Protein AF-A0A1G7TKU7-F1 (afdb_monomer_lite)

pLDDT: mean 73.05, std 19.49, range [23.61, 94.19]

Structure (mmCIF, N/CA/C/O backbone):
data_AF-A0A1G7TKU7-F1
#
_entry.id   AF-A0A1G7TKU7-F1
#
loop_
_atom_site.group_PDB
_atom_site.id
_atom_site.type_symbol
_atom_site.label_atom_id
_atom_site.label_alt_id
_atom_site.label_comp_id
_atom_site.label_asym_id
_atom_site.label_entity_id
_atom_site.label_seq_id
_atom_site.pdbx_PDB_ins_code
_atom_site.Cartn_x
_atom_site.Cartn_y
_atom_site.Cartn_z
_atom_site.occupancy
_atom_site.B_iso_or_equiv
_atom_site.auth_seq_id
_atom_site.auth_comp_id
_atom_site.auth_asym_id
_atom_site.auth_atom_id
_atom_site.pdbx_PDB_model_num
ATOM 1 N N . MET A 1 1 ? 0.091 -20.486 -6.977 1.00 30.05 1 MET A N 1
ATOM 2 C CA . MET A 1 1 ? 0.474 -21.046 -8.292 1.00 30.05 1 MET A CA 1
ATOM 3 C C . MET A 1 1 ? 1.617 -20.213 -8.847 1.00 30.05 1 MET A C 1
ATOM 5 O O . MET A 1 1 ? 1.395 -19.071 -9.221 1.00 30.05 1 MET A O 1
ATOM 9 N N . GLN A 1 2 ? 2.839 -20.745 -8.801 1.00 33.38 2 GLN A N 1
ATOM 10 C CA . GLN A 1 2 ? 4.020 -20.124 -9.401 1.00 33.38 2 GLN A CA 1
ATOM 11 C C . GLN A 1 2 ? 4.100 -20.579 -10.861 1.00 33.38 2 GLN A C 1
ATOM 13 O O . GLN A 1 2 ? 4.175 -21.776 -11.129 1.00 33.38 2 GLN A O 1
ATOM 18 N N . HIS A 1 3 ? 4.051 -19.643 -11.808 1.00 32.88 3 HIS A N 1
ATOM 19 C CA . HIS A 1 3 ? 4.377 -19.952 -13.197 1.00 32.88 3 HIS A CA 1
ATOM 20 C C . HIS A 1 3 ? 5.907 -20.057 -13.292 1.00 32.88 3 HIS A C 1
ATOM 22 O O . HIS A 1 3 ? 6.616 -19.073 -13.085 1.00 32.88 3 HIS A O 1
ATOM 28 N N . HIS A 1 4 ? 6.409 -21.268 -13.537 1.00 33.34 4 HIS A N 1
ATOM 29 C CA . HIS A 1 4 ? 7.834 -21.567 -13.691 1.00 33.34 4 HIS A CA 1
ATOM 30 C C . HIS A 1 4 ? 8.499 -20.639 -14.725 1.00 33.34 4 HIS A C 1
ATOM 32 O O . HIS A 1 4 ? 8.026 -20.536 -15.855 1.00 33.34 4 HIS A O 1
ATOM 38 N N . GLY A 1 5 ? 9.614 -20.003 -14.343 1.00 39.94 5 GLY A N 1
ATOM 39 C CA . GLY A 1 5 ? 10.571 -19.390 -15.277 1.00 39.94 5 GLY A CA 1
ATOM 40 C C . GLY A 1 5 ? 10.959 -17.933 -15.008 1.00 39.94 5 GLY A C 1
ATOM 41 O O . GLY A 1 5 ? 11.985 -17.492 -15.513 1.00 39.94 5 GLY A O 1
ATOM 42 N N . VAL A 1 6 ? 10.210 -17.189 -14.189 1.00 45.84 6 VAL A N 1
ATOM 43 C CA . VAL A 1 6 ? 10.534 -15.787 -13.869 1.00 45.84 6 VAL A CA 1
ATOM 44 C C . VAL A 1 6 ? 10.655 -15.645 -12.357 1.00 45.84 6 VAL A C 1
ATOM 46 O O . VAL A 1 6 ? 9.694 -15.930 -11.644 1.00 45.84 6 VAL A O 1
ATOM 49 N N . LYS A 1 7 ? 11.811 -15.189 -11.847 1.00 45.16 7 LYS A N 1
ATOM 50 C CA . LYS A 1 7 ? 11.989 -14.775 -10.439 1.00 45.16 7 LYS A CA 1
ATOM 51 C C . LYS A 1 7 ? 11.125 -13.534 -10.172 1.00 45.16 7 LYS A C 1
ATOM 53 O O . LYS A 1 7 ? 11.630 -12.426 -10.077 1.00 45.16 7 LYS A O 1
ATOM 58 N N . THR A 1 8 ? 9.808 -13.697 -10.131 1.00 55.41 8 THR A N 1
ATOM 59 C CA . THR A 1 8 ? 8.871 -12.587 -9.952 1.00 55.41 8 THR A CA 1
ATOM 60 C C . THR A 1 8 ? 8.573 -12.467 -8.469 1.00 55.41 8 THR A C 1
ATOM 62 O O . THR A 1 8 ? 7.778 -13.219 -7.914 1.00 55.41 8 THR A O 1
ATOM 65 N N . ARG A 1 9 ? 9.261 -11.534 -7.811 1.00 72.00 9 ARG A N 1
ATOM 66 C CA . ARG A 1 9 ? 8.914 -11.087 -6.462 1.00 72.00 9 ARG A CA 1
ATOM 67 C C . ARG A 1 9 ? 7.748 -10.110 -6.597 1.00 72.00 9 ARG A C 1
ATOM 69 O O . ARG A 1 9 ? 7.953 -8.939 -6.909 1.00 72.00 9 ARG A O 1
ATOM 76 N N . LEU A 1 10 ? 6.528 -10.625 -6.491 1.00 76.44 10 LEU A N 1
ATOM 77 C CA . LEU A 1 10 ? 5.314 -9.812 -6.495 1.00 76.44 10 LEU A CA 1
ATOM 78 C C . LEU A 1 10 ? 5.023 -9.343 -5.072 1.00 76.44 10 LEU A C 1
ATOM 80 O O . LEU A 1 10 ? 5.082 -10.142 -4.141 1.00 76.44 10 LEU A O 1
ATOM 84 N N . LEU A 1 11 ? 4.713 -8.060 -4.928 1.00 82.25 11 LEU A N 1
ATOM 85 C CA . LEU A 1 11 ? 4.178 -7.486 -3.700 1.00 82.25 11 LEU A CA 1
ATOM 86 C C . LEU A 1 11 ? 2.731 -7.060 -3.960 1.00 82.25 11 LEU A C 1
ATOM 88 O O . LEU A 1 11 ? 2.456 -6.375 -4.952 1.00 82.25 11 LEU A O 1
ATOM 92 N N . ASP A 1 12 ? 1.832 -7.507 -3.088 1.00 83.69 12 ASP A N 1
ATOM 93 C CA . ASP A 1 12 ? 0.390 -7.307 -3.197 1.00 83.69 12 ASP A CA 1
ATOM 94 C C . ASP A 1 12 ? -0.029 -5.952 -2.611 1.00 83.69 12 ASP A C 1
ATOM 96 O O . ASP A 1 12 ? 0.374 -5.577 -1.511 1.00 83.69 12 ASP A O 1
ATOM 100 N N . TRP A 1 13 ? -0.874 -5.232 -3.345 1.00 87.25 13 TRP A N 1
ATOM 101 C CA . TRP A 1 13 ? -1.456 -3.946 -2.966 1.00 87.25 13 TRP A CA 1
ATOM 102 C C . TRP A 1 13 ? -2.966 -3.956 -3.241 1.00 87.25 13 TRP A C 1
ATOM 104 O O . TRP A 1 13 ? -3.487 -4.802 -3.968 1.00 87.25 13 TRP A O 1
ATOM 114 N N . THR A 1 14 ? -3.684 -2.978 -2.696 1.00 85.44 14 THR A N 1
ATOM 115 C CA . THR A 1 14 ? -5.124 -2.786 -2.920 1.00 85.44 14 THR A CA 1
ATOM 116 C C . THR A 1 14 ? -5.413 -1.320 -3.212 1.00 85.44 14 THR A C 1
ATOM 118 O O . THR A 1 14 ? -4.846 -0.436 -2.574 1.00 85.44 14 THR A O 1
ATOM 121 N N . GLU A 1 15 ? -6.317 -1.051 -4.155 1.00 86.00 15 GLU A N 1
ATOM 122 C CA . GLU A 1 15 ? -6.842 0.304 -4.389 1.00 86.00 15 GLU A CA 1
ATOM 123 C C . GLU A 1 15 ? -7.920 0.691 -3.365 1.00 86.00 15 GLU A C 1
ATOM 125 O O . GLU A 1 15 ? -8.235 1.869 -3.195 1.00 86.00 15 GLU A O 1
ATOM 130 N N . SER A 1 16 ? -8.472 -0.287 -2.642 1.00 87.56 16 SER A N 1
ATOM 131 C CA . SER A 1 16 ? -9.443 -0.040 -1.585 1.00 87.56 16 SER A CA 1
ATOM 132 C C . SER A 1 16 ? -8.742 0.255 -0.264 1.00 87.56 16 SER A C 1
ATOM 134 O O . SER A 1 16 ? -8.163 -0.645 0.353 1.00 87.56 16 SER A O 1
ATOM 136 N N . PHE A 1 17 ? -8.877 1.496 0.213 1.00 88.69 17 PHE A N 1
ATOM 137 C CA . PHE A 1 17 ? -8.398 1.890 1.540 1.00 88.69 17 PHE A CA 1
ATOM 138 C C . PHE A 1 17 ? -9.034 1.049 2.655 1.00 88.69 17 PHE A C 1
ATOM 140 O O . PHE A 1 17 ? -8.334 0.617 3.561 1.00 88.69 17 PHE A O 1
ATOM 147 N N . ALA A 1 18 ? -10.331 0.734 2.558 1.00 90.06 18 ALA A N 1
ATOM 148 C CA . ALA A 1 18 ? -11.014 -0.122 3.532 1.00 90.06 18 ALA A CA 1
ATOM 149 C C . ALA A 1 18 ? -10.415 -1.535 3.587 1.00 90.06 18 ALA A C 1
ATOM 151 O O . ALA A 1 18 ? -10.220 -2.078 4.669 1.00 90.06 18 ALA A O 1
ATOM 152 N N . THR A 1 19 ? -10.064 -2.118 2.437 1.00 87.31 19 THR A N 1
ATOM 153 C CA . THR A 1 19 ? -9.392 -3.424 2.396 1.00 87.31 19 THR A CA 1
ATOM 154 C C . THR A 1 19 ? -7.986 -3.352 2.998 1.00 87.31 19 THR A C 1
ATOM 156 O O . THR A 1 19 ? -7.633 -4.227 3.783 1.00 87.31 19 THR A O 1
ATOM 159 N N . ALA A 1 20 ? -7.202 -2.308 2.698 1.00 89.19 20 ALA A N 1
ATOM 160 C CA . ALA A 1 20 ? -5.886 -2.106 3.318 1.00 89.19 20 ALA A CA 1
ATOM 161 C C . ALA A 1 20 ? -5.997 -1.956 4.841 1.00 89.19 20 ALA A C 1
ATOM 163 O O . ALA A 1 20 ? -5.273 -2.611 5.588 1.00 89.19 20 ALA A O 1
ATOM 164 N N . LEU A 1 21 ? -6.940 -1.129 5.291 1.00 91.44 21 LEU A N 1
ATOM 165 C CA . LEU A 1 21 ? -7.191 -0.859 6.698 1.00 91.44 21 LEU A CA 1
ATOM 166 C C . LEU A 1 21 ? -7.659 -2.111 7.443 1.00 91.44 21 LEU A C 1
ATOM 168 O O . LEU A 1 21 ? -7.165 -2.373 8.532 1.00 91.44 21 LEU A O 1
ATOM 172 N N . PHE A 1 22 ? -8.537 -2.918 6.843 1.00 90.50 22 PHE A N 1
ATOM 173 C CA . PHE A 1 22 ? -8.978 -4.196 7.404 1.00 90.50 22 PHE A CA 1
ATOM 174 C C . PHE A 1 22 ? -7.790 -5.126 7.693 1.00 90.50 22 PHE A C 1
ATOM 176 O O . PHE A 1 22 ? -7.637 -5.611 8.818 1.00 90.50 22 PHE A O 1
ATOM 183 N N . PHE A 1 23 ? -6.898 -5.316 6.716 1.00 89.12 23 PHE A N 1
ATOM 184 C CA . PHE A 1 23 ? -5.707 -6.148 6.905 1.00 89.12 23 PHE A CA 1
ATOM 185 C C . PHE A 1 23 ? -4.744 -5.552 7.936 1.00 89.12 23 PHE A C 1
ATOM 187 O O . PHE A 1 23 ? -4.282 -6.277 8.812 1.00 89.12 23 PHE A O 1
ATOM 194 N N . ALA A 1 24 ? -4.496 -4.239 7.897 1.00 90.19 24 ALA A N 1
ATOM 195 C CA . ALA A 1 24 ? -3.638 -3.570 8.876 1.00 90.19 24 ALA A CA 1
ATOM 196 C C . ALA A 1 24 ? -4.202 -3.669 10.307 1.00 90.19 24 ALA A C 1
ATOM 198 O O . ALA A 1 24 ? -3.453 -3.881 11.257 1.00 90.19 24 ALA A O 1
ATOM 199 N N . SER A 1 25 ? -5.527 -3.582 10.462 1.00 89.25 25 SER A N 1
ATOM 200 C CA . SER A 1 25 ? -6.210 -3.699 11.756 1.00 89.25 25 SER A CA 1
ATOM 201 C C . SER A 1 25 ? -6.276 -5.126 12.304 1.00 89.25 25 SER A C 1
ATOM 203 O O . SER A 1 25 ? -6.527 -5.308 13.493 1.00 89.25 25 SER A O 1
ATOM 205 N N . SER A 1 26 ? -6.033 -6.146 11.472 1.00 85.44 26 SER A N 1
ATOM 206 C CA . SER A 1 26 ? -6.146 -7.552 11.887 1.00 85.44 26 SER A CA 1
ATOM 207 C C . SER A 1 26 ? -5.124 -7.932 12.967 1.00 85.44 26 SER A C 1
ATOM 209 O O . SER A 1 26 ? -5.360 -8.858 13.737 1.00 85.44 26 SER A O 1
ATOM 211 N N . SER A 1 27 ? -4.006 -7.205 13.052 1.00 77.69 27 SER A N 1
ATOM 212 C CA . SER A 1 27 ? -2.958 -7.379 14.066 1.00 77.69 27 SER A CA 1
ATOM 213 C C . SER A 1 27 ? -2.879 -6.206 15.052 1.00 77.69 27 SER A C 1
ATOM 215 O O . SER A 1 27 ? -1.804 -5.921 15.579 1.00 77.69 27 SER A O 1
ATOM 217 N N . TRP A 1 28 ? -3.980 -5.477 15.266 1.00 85.44 28 TRP A N 1
ATOM 218 C CA . TRP A 1 28 ? -3.976 -4.258 16.077 1.00 85.44 28 TRP A CA 1
ATOM 219 C C . TRP A 1 28 ? -3.964 -4.543 17.588 1.00 85.44 28 TRP A C 1
ATOM 221 O O . TRP A 1 28 ? -4.996 -4.848 18.193 1.00 85.44 28 TRP A O 1
ATOM 231 N N . ASP A 1 29 ? -2.794 -4.368 18.200 1.00 79.25 29 ASP A N 1
ATOM 232 C CA . ASP A 1 29 ? -2.582 -4.374 19.653 1.00 79.25 29 ASP A CA 1
ATOM 233 C C . ASP A 1 29 ? -3.066 -3.063 20.309 1.00 79.25 29 ASP A C 1
ATOM 235 O O . ASP A 1 29 ? -2.897 -1.982 19.759 1.00 79.25 29 ASP A O 1
ATOM 239 N N . ASP A 1 30 ? -3.650 -3.127 21.504 1.00 76.31 30 ASP A N 1
ATOM 240 C CA . ASP A 1 30 ? -4.147 -1.941 22.219 1.00 76.31 30 ASP A CA 1
ATOM 241 C C . ASP A 1 30 ? -3.030 -0.952 22.593 1.00 76.31 30 ASP A C 1
ATOM 243 O O . ASP A 1 30 ? -3.295 0.235 22.784 1.00 76.31 30 ASP A O 1
ATOM 247 N N . ASN A 1 31 ? -1.779 -1.418 22.652 1.00 78.19 31 ASN A N 1
ATOM 248 C CA . ASN A 1 31 ? -0.625 -0.577 22.975 1.00 78.19 31 ASN A CA 1
ATOM 249 C C . ASN A 1 31 ? 0.067 0.029 21.748 1.00 78.19 31 ASN A C 1
ATOM 251 O O . ASN A 1 31 ? 0.846 0.969 21.897 1.00 78.19 31 ASN A O 1
ATOM 255 N N . ASN A 1 32 ? -0.185 -0.498 20.546 1.00 83.31 32 ASN A N 1
ATOM 256 C CA . ASN A 1 32 ? 0.547 -0.127 19.340 1.00 83.31 32 ASN A CA 1
ATOM 257 C C . ASN A 1 32 ? -0.418 0.290 18.227 1.00 83.31 32 ASN A C 1
ATOM 259 O O . ASN A 1 32 ? -1.421 -0.363 17.964 1.00 83.31 32 ASN A O 1
ATOM 263 N N . GLY A 1 33 ? -0.116 1.398 17.555 1.00 88.38 33 GLY A N 1
ATOM 264 C CA . GLY A 1 33 ? -0.846 1.799 16.355 1.00 88.38 33 GLY A CA 1
ATOM 265 C C . GLY A 1 33 ? -0.666 0.814 15.193 1.00 88.38 33 GLY A C 1
ATOM 266 O O . GLY A 1 33 ? 0.120 -0.130 15.264 1.00 88.38 33 GLY A O 1
ATOM 267 N N . ILE A 1 34 ? -1.362 1.073 14.091 1.00 92.19 34 ILE A N 1
ATOM 268 C CA . ILE A 1 34 ? -1.181 0.347 12.828 1.00 92.19 34 ILE A CA 1
ATOM 269 C C . ILE A 1 34 ? -0.533 1.245 11.781 1.00 92.19 34 ILE A C 1
ATOM 271 O O . ILE A 1 34 ? -0.640 2.468 11.832 1.00 92.19 34 ILE A O 1
ATOM 275 N N . THR A 1 35 ? 0.105 0.630 10.793 1.00 91.50 35 THR A N 1
ATOM 276 C CA . THR A 1 35 ? 0.735 1.335 9.677 1.00 91.50 35 THR A CA 1
ATOM 277 C C . THR A 1 35 ? 0.093 0.912 8.365 1.00 91.50 35 THR A C 1
ATOM 279 O O . THR A 1 35 ? -0.073 -0.278 8.102 1.00 91.50 35 THR A O 1
ATOM 282 N N . ILE A 1 36 ? -0.183 1.883 7.499 1.00 91.75 36 ILE A N 1
ATOM 283 C CA . ILE A 1 36 ? -0.588 1.667 6.111 1.00 91.75 36 ILE A CA 1
ATOM 284 C C . ILE A 1 36 ? 0.426 2.335 5.191 1.00 91.75 36 ILE A C 1
ATOM 286 O O . ILE A 1 36 ? 0.855 3.458 5.435 1.00 91.75 36 ILE A O 1
ATOM 290 N N . TRP A 1 37 ? 0.783 1.655 4.107 1.00 92.94 37 TRP A N 1
ATOM 291 C CA . TRP A 1 37 ? 1.584 2.235 3.037 1.00 92.94 37 TRP A CA 1
ATOM 292 C C . TRP A 1 37 ? 0.698 2.595 1.848 1.00 92.94 37 TRP A C 1
ATOM 294 O O . TRP A 1 37 ? -0.155 1.811 1.435 1.00 92.94 37 TRP A O 1
ATOM 304 N N . MET A 1 38 ? 0.928 3.772 1.279 1.00 92.25 38 MET A N 1
ATOM 305 C CA . MET A 1 38 ? 0.268 4.262 0.078 1.00 92.25 38 MET A CA 1
ATOM 306 C C . MET A 1 38 ? 1.280 4.443 -1.042 1.00 92.25 38 MET A C 1
ATOM 308 O O . MET A 1 38 ? 2.324 5.056 -0.851 1.00 92.25 38 MET A O 1
ATOM 312 N N . LEU A 1 39 ? 0.956 3.935 -2.228 1.00 90.94 39 LEU A N 1
ATOM 313 C CA . LEU A 1 39 ? 1.815 4.001 -3.404 1.00 90.94 39 LEU A CA 1
ATOM 314 C C . LEU A 1 39 ? 1.099 4.731 -4.542 1.00 90.94 39 LEU A C 1
ATOM 316 O O . LEU A 1 39 ? -0.048 4.424 -4.856 1.00 90.94 39 LEU A O 1
ATOM 320 N N . ASN A 1 40 ? 1.800 5.643 -5.217 1.00 90.19 40 ASN A N 1
ATOM 321 C CA . ASN A 1 40 ? 1.372 6.219 -6.485 1.00 90.19 40 ASN A CA 1
ATOM 322 C C . ASN A 1 40 ? 1.963 5.408 -7.657 1.00 90.19 40 ASN A C 1
ATOM 324 O O . ASN A 1 40 ? 3.109 5.645 -8.061 1.00 90.19 40 ASN A O 1
ATOM 328 N N . PRO A 1 41 ? 1.197 4.474 -8.250 1.00 87.06 41 PRO A N 1
ATOM 329 C CA . PRO A 1 41 ? 1.719 3.548 -9.254 1.00 87.06 41 PRO A CA 1
ATOM 330 C C . PRO A 1 41 ? 2.149 4.251 -10.548 1.00 87.06 41 PRO A C 1
ATOM 332 O O . PRO A 1 41 ? 3.105 3.830 -11.197 1.00 87.06 41 PRO A O 1
ATOM 335 N N . LEU A 1 42 ? 1.482 5.347 -10.924 1.00 85.38 42 LEU A N 1
ATOM 336 C CA . LEU A 1 42 ? 1.804 6.093 -12.141 1.00 85.38 42 LEU A CA 1
ATOM 337 C C . LEU A 1 42 ? 3.119 6.860 -12.004 1.00 85.38 42 LEU A C 1
ATOM 339 O O . LEU A 1 42 ? 3.921 6.860 -12.940 1.00 85.38 42 LEU A O 1
ATOM 343 N N . LYS A 1 43 ? 3.358 7.490 -10.846 1.00 87.88 43 LYS A N 1
ATOM 344 C CA . LYS A 1 43 ? 4.634 8.160 -10.568 1.00 87.88 43 LYS A CA 1
ATOM 345 C C . LYS A 1 43 ? 5.778 7.151 -10.448 1.00 87.88 43 LYS A C 1
ATOM 347 O O . LYS A 1 43 ? 6.831 7.401 -11.030 1.00 87.88 43 LYS A O 1
ATOM 352 N N . LEU A 1 44 ? 5.559 6.007 -9.784 1.00 87.00 44 LEU A N 1
ATOM 353 C CA . LEU A 1 44 ? 6.544 4.919 -9.723 1.00 87.00 44 LEU A CA 1
ATOM 354 C C . LEU A 1 44 ? 6.935 4.470 -11.137 1.00 87.00 44 LEU A C 1
ATOM 356 O O . LEU A 1 44 ? 8.106 4.506 -11.500 1.00 87.00 44 LEU A O 1
ATOM 360 N N . ASN A 1 45 ? 5.952 4.151 -11.981 1.00 85.75 45 ASN A N 1
ATOM 361 C CA . ASN A 1 45 ? 6.211 3.705 -13.352 1.00 85.75 45 ASN A CA 1
ATOM 362 C C . ASN A 1 45 ? 6.890 4.783 -14.208 1.00 85.75 45 ASN A C 1
ATOM 364 O O . ASN A 1 45 ? 7.777 4.476 -15.010 1.00 85.75 45 ASN A O 1
ATOM 368 N N . LYS A 1 46 ? 6.523 6.057 -14.020 1.00 85.75 46 LYS A N 1
ATOM 369 C CA . LYS A 1 46 ? 7.201 7.180 -14.677 1.00 85.75 46 LYS A CA 1
ATOM 370 C C . LYS A 1 46 ? 8.674 7.253 -14.268 1.00 85.75 46 LYS A C 1
ATOM 372 O O . LYS A 1 46 ? 9.508 7.512 -15.127 1.00 85.75 46 LYS A O 1
ATOM 377 N N . LYS A 1 47 ? 8.997 6.997 -12.999 1.00 85.94 47 LYS A N 1
ATOM 378 C CA . LYS A 1 47 ? 10.373 7.026 -12.489 1.00 85.94 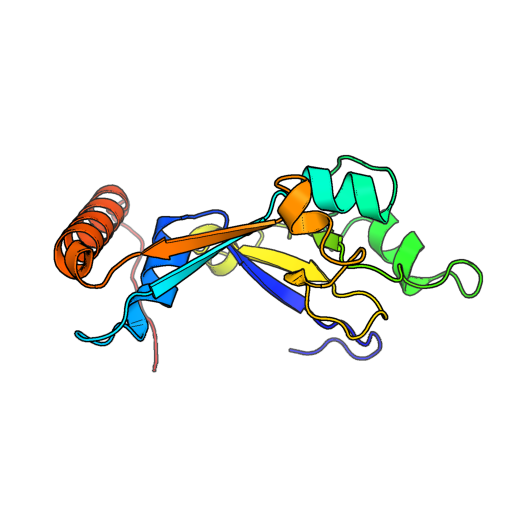47 LYS A CA 1
ATOM 379 C C . LYS A 1 47 ? 11.197 5.824 -12.958 1.00 85.94 47 LYS A C 1
ATOM 381 O O . LYS A 1 47 ? 12.331 6.007 -13.380 1.00 85.94 47 LYS A O 1
ATOM 386 N N . THR A 1 48 ? 10.621 4.622 -12.946 1.00 83.62 48 THR A N 1
ATOM 387 C CA . THR A 1 48 ? 11.348 3.387 -13.283 1.00 83.62 48 THR A CA 1
ATOM 388 C C . THR A 1 48 ? 11.582 3.216 -14.784 1.00 83.62 48 THR A C 1
ATOM 390 O O . THR A 1 48 ? 12.637 2.749 -15.196 1.00 83.62 48 THR A O 1
ATOM 393 N N . ILE A 1 49 ? 10.604 3.569 -15.625 1.00 79.12 49 ILE A N 1
ATOM 394 C CA . ILE A 1 49 ? 10.640 3.276 -17.073 1.00 79.12 49 ILE A CA 1
ATOM 395 C C . ILE A 1 49 ? 10.193 4.447 -17.954 1.00 79.12 49 ILE A C 1
ATOM 397 O O . ILE A 1 49 ? 9.889 4.249 -19.132 1.00 79.12 49 ILE A O 1
ATOM 401 N N . GLY A 1 50 ? 10.102 5.658 -17.396 1.00 75.56 50 GLY A N 1
ATOM 402 C CA . GLY A 1 50 ? 9.753 6.878 -18.134 1.00 75.56 50 GLY A CA 1
ATOM 403 C C . GLY A 1 50 ? 8.284 6.984 -18.560 1.00 75.56 50 GLY A C 1
ATOM 404 O O . GLY A 1 50 ? 7.897 7.975 -19.173 1.00 75.56 50 GLY A O 1
ATOM 405 N N . GLY A 1 51 ? 7.445 5.986 -18.259 1.00 70.75 51 GLY A N 1
ATOM 406 C CA . GLY A 1 5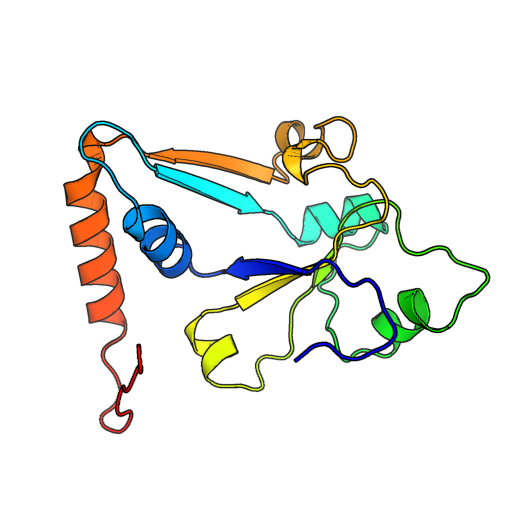1 ? 6.064 5.910 -18.738 1.00 70.75 51 GLY A CA 1
ATOM 407 C C . GLY A 1 51 ? 5.031 6.022 -17.620 1.00 70.75 51 GLY A C 1
ATOM 408 O O . GLY A 1 51 ? 4.994 5.180 -16.731 1.00 70.75 51 GLY A O 1
ATOM 409 N N . SER A 1 52 ? 4.120 6.990 -17.716 1.00 63.66 52 SER A N 1
ATOM 410 C CA . SER A 1 52 ? 2.998 7.187 -16.784 1.00 63.66 52 SER A CA 1
ATOM 411 C C . SER A 1 52 ? 1.760 6.365 -17.169 1.00 63.66 52 SER A C 1
ATOM 413 O O . SER A 1 52 ? 0.671 6.911 -17.330 1.00 63.66 52 SER A O 1
ATOM 415 N N . HIS A 1 53 ? 1.925 5.059 -17.379 1.00 66.38 53 HIS A N 1
ATOM 416 C CA . HIS A 1 53 ? 0.827 4.170 -17.769 1.00 66.38 53 HIS A CA 1
ATOM 417 C C . HIS A 1 53 ? 0.764 2.949 -16.854 1.00 66.38 53 HIS A C 1
ATOM 419 O O . HIS A 1 53 ? 1.786 2.471 -16.353 1.00 66.38 53 HIS A O 1
ATOM 425 N N . PHE A 1 54 ? -0.444 2.419 -16.676 1.00 65.38 54 PHE A N 1
ATOM 426 C CA . PHE A 1 54 ? -0.648 1.113 -16.066 1.00 65.38 54 PHE A CA 1
ATOM 427 C C . PHE A 1 54 ? -0.189 0.015 -17.028 1.00 65.38 54 PHE A C 1
ATOM 429 O O . PHE A 1 54 ? -0.620 -0.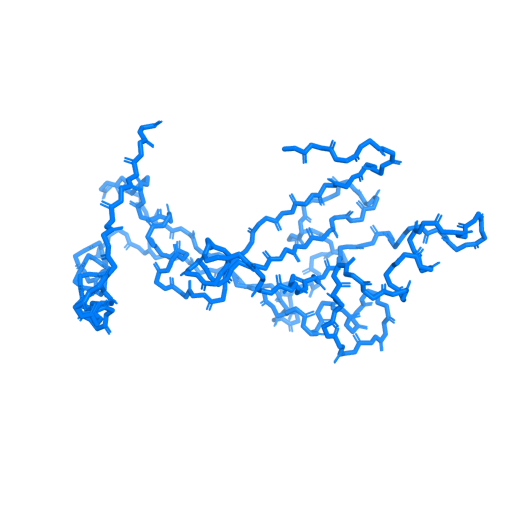045 -18.185 1.00 65.38 54 PHE A O 1
ATOM 436 N N . TYR A 1 55 ? 0.688 -0.862 -16.547 1.00 67.12 55 TYR A N 1
ATOM 437 C CA . TYR A 1 55 ? 1.097 -2.057 -17.276 1.00 67.12 55 TYR A CA 1
ATOM 438 C C . TYR A 1 55 ? 0.198 -3.208 -16.857 1.00 67.12 55 TYR A C 1
ATOM 440 O O . TYR A 1 55 ? 0.060 -3.484 -15.668 1.00 67.12 55 TYR A O 1
ATOM 448 N N . THR A 1 56 ? -0.419 -3.874 -17.828 1.00 62.47 56 THR A N 1
ATOM 449 C CA . THR A 1 56 ? -1.229 -5.060 -17.558 1.00 62.47 56 THR A CA 1
ATOM 450 C C . THR A 1 56 ? -0.401 -6.320 -17.744 1.00 62.47 56 THR A C 1
ATOM 452 O O . THR A 1 56 ? 0.461 -6.385 -18.622 1.00 62.47 56 THR A O 1
ATOM 455 N N . THR A 1 57 ? -0.684 -7.342 -16.939 1.00 59.03 57 THR A N 1
ATOM 456 C CA . THR A 1 57 ? 0.027 -8.634 -16.954 1.00 59.03 57 THR A CA 1
ATOM 457 C C . THR A 1 57 ? -0.074 -9.375 -18.293 1.00 59.03 57 THR A C 1
ATOM 459 O O . THR A 1 57 ? 0.781 -10.198 -18.609 1.00 59.03 57 THR A O 1
ATOM 462 N N . HIS A 1 58 ? -1.098 -9.074 -19.096 1.00 55.69 58 HIS A N 1
ATOM 463 C CA . HIS A 1 58 ? -1.382 -9.746 -20.367 1.00 55.69 58 HIS A CA 1
ATOM 464 C C . HIS A 1 58 ? -0.887 -9.017 -21.618 1.00 55.69 58 HIS A C 1
ATOM 466 O O . HIS A 1 58 ? -0.849 -9.638 -22.677 1.00 55.69 58 HIS A O 1
ATOM 472 N N . LYS A 1 59 ? -0.541 -7.723 -21.553 1.00 53.31 59 LYS A N 1
ATOM 473 C CA . LYS A 1 59 ? -0.100 -7.012 -22.762 1.00 53.31 59 LYS A CA 1
ATOM 474 C C . LYS A 1 59 ? 1.240 -7.575 -23.233 1.00 53.31 59 LYS A C 1
ATOM 476 O O . LYS A 1 59 ? 2.168 -7.672 -22.428 1.00 53.31 59 LYS A O 1
ATOM 481 N N . GLU A 1 60 ? 1.344 -7.847 -24.540 1.00 49.94 60 GLU A N 1
ATOM 482 C CA . GLU A 1 60 ? 2.588 -8.164 -25.266 1.00 49.94 60 GLU A CA 1
ATOM 483 C C . GLU A 1 60 ? 3.751 -7.326 -24.722 1.00 49.94 60 GLU A C 1
ATOM 485 O O . GLU A 1 60 ? 4.775 -7.865 -24.345 1.00 49.94 60 GLU A O 1
ATOM 490 N N . ARG A 1 61 ? 3.518 -6.028 -24.497 1.00 50.75 61 ARG A N 1
ATOM 491 C CA . ARG A 1 61 ? 4.486 -5.048 -23.987 1.00 50.75 61 ARG A CA 1
ATOM 492 C C . ARG A 1 61 ? 5.142 -5.385 -22.635 1.00 50.75 61 ARG A C 1
ATOM 494 O O . ARG A 1 61 ? 6.282 -4.982 -22.422 1.00 50.75 61 ARG A O 1
ATOM 501 N N . TYR A 1 62 ? 4.454 -6.075 -21.713 1.00 57.28 62 TYR A N 1
ATOM 502 C CA . TYR A 1 62 ? 5.065 -6.583 -20.471 1.00 57.28 62 TYR A CA 1
ATOM 503 C C . TYR A 1 62 ? 5.966 -7.778 -20.792 1.00 57.28 62 TYR A C 1
ATOM 505 O O . TYR A 1 62 ? 7.132 -7.780 -20.419 1.00 57.28 62 TYR A O 1
ATOM 513 N N . ARG A 1 63 ? 5.474 -8.749 -21.572 1.00 53.78 63 ARG A N 1
ATOM 514 C CA . ARG A 1 63 ? 6.259 -9.916 -22.012 1.00 53.78 63 ARG A CA 1
ATOM 515 C C . ARG A 1 63 ? 7.440 -9.544 -22.915 1.00 53.78 63 ARG A C 1
ATOM 517 O O . ARG A 1 63 ? 8.488 -10.160 -22.819 1.00 53.78 63 ARG A O 1
ATOM 524 N N . GLU A 1 64 ? 7.314 -8.529 -23.752 1.00 51.78 64 GLU A N 1
ATOM 525 C CA . GLU A 1 64 ? 8.369 -8.047 -24.644 1.00 51.78 64 GLU A CA 1
ATOM 526 C C . GLU A 1 64 ? 9.470 -7.334 -23.860 1.00 51.78 64 GLU A C 1
ATOM 528 O O . GLU A 1 64 ? 10.644 -7.608 -24.086 1.00 51.78 64 GLU A O 1
ATOM 533 N N . LYS A 1 65 ? 9.113 -6.494 -22.876 1.00 52.84 65 LYS A N 1
ATOM 534 C CA . LYS A 1 65 ? 10.098 -5.823 -22.011 1.00 52.84 65 LYS A CA 1
ATOM 535 C C . LYS A 1 65 ? 10.743 -6.744 -20.968 1.00 52.84 65 LYS A C 1
ATOM 537 O O . LYS A 1 65 ? 11.816 -6.413 -20.480 1.00 52.84 65 LYS A O 1
ATOM 542 N N . ILE A 1 66 ? 10.090 -7.849 -20.594 1.00 52.88 66 ILE A N 1
ATOM 543 C CA . ILE A 1 66 ? 10.488 -8.685 -19.444 1.00 52.88 66 ILE A CA 1
ATOM 544 C C . ILE A 1 66 ? 10.936 -10.100 -19.842 1.00 52.88 66 ILE A C 1
ATOM 546 O O . ILE A 1 66 ? 11.812 -10.655 -19.189 1.00 52.88 66 ILE A O 1
ATOM 550 N N . ALA A 1 67 ? 10.342 -10.706 -20.876 1.00 48.44 67 ALA A N 1
ATOM 551 C CA . ALA A 1 67 ? 10.485 -12.135 -21.182 1.00 48.44 67 ALA A CA 1
ATOM 552 C C . ALA A 1 67 ? 11.238 -12.461 -22.486 1.00 48.44 67 ALA A C 1
ATOM 554 O O . ALA A 1 67 ? 11.558 -13.629 -22.689 1.00 48.44 67 ALA A O 1
ATOM 555 N N . LYS A 1 68 ? 11.523 -11.492 -23.373 1.00 43.50 68 LYS A N 1
ATOM 556 C CA . LYS A 1 68 ? 12.184 -11.776 -24.669 1.00 43.50 68 LYS A CA 1
ATOM 557 C C . LYS A 1 68 ? 13.546 -11.133 -24.903 1.00 43.50 68 LYS A C 1
ATOM 559 O O . LYS A 1 68 ? 14.233 -11.562 -25.822 1.00 43.50 68 LYS A O 1
ATOM 564 N N . ASN A 1 69 ? 13.972 -10.174 -24.094 1.00 42.12 69 ASN A N 1
ATOM 565 C CA . ASN A 1 69 ? 15.230 -9.495 -24.358 1.00 42.12 69 ASN A CA 1
ATOM 566 C C . ASN A 1 69 ? 16.350 -10.013 -23.457 1.00 42.12 69 ASN A C 1
ATOM 568 O O . ASN A 1 69 ? 16.474 -9.629 -22.299 1.00 42.12 69 ASN A O 1
ATOM 572 N N . THR A 1 70 ? 17.232 -10.814 -24.047 1.00 46.34 70 THR A N 1
ATOM 573 C CA . THR A 1 70 ? 18.621 -10.970 -23.594 1.00 46.34 70 THR A CA 1
ATOM 574 C C . THR A 1 70 ? 19.405 -9.647 -23.654 1.00 46.34 70 THR A C 1
ATOM 576 O O . THR A 1 70 ? 20.484 -9.562 -23.081 1.00 46.34 70 THR A O 1
ATOM 579 N N . GLU A 1 71 ? 18.858 -8.608 -24.304 1.00 45.56 71 GLU A N 1
ATOM 580 C CA . GLU A 1 71 ? 19.505 -7.304 -24.527 1.00 45.56 71 GLU A CA 1
ATOM 581 C C . GLU A 1 71 ? 18.975 -6.148 -23.655 1.00 45.56 71 GLU A C 1
ATOM 583 O O . GLU A 1 71 ? 19.660 -5.141 -23.501 1.00 45.56 71 GLU A O 1
ATOM 588 N N . THR A 1 72 ? 17.792 -6.265 -23.039 1.00 48.00 72 THR A N 1
ATOM 589 C CA . THR A 1 72 ? 17.260 -5.253 -22.110 1.00 48.00 72 THR A CA 1
ATOM 590 C C . THR A 1 72 ? 17.062 -5.902 -20.748 1.00 48.00 72 THR A C 1
ATOM 592 O O . THR A 1 72 ? 16.117 -6.682 -20.591 1.00 48.00 72 THR A O 1
ATOM 595 N N . PRO A 1 73 ? 17.938 -5.627 -19.769 1.00 56.66 73 PRO A N 1
ATOM 596 C CA . PRO A 1 73 ? 17.830 -6.233 -18.454 1.00 56.66 73 PRO A CA 1
ATOM 597 C C . PRO A 1 73 ? 16.489 -5.876 -17.809 1.00 56.66 73 PRO A C 1
ATOM 599 O O . PRO A 1 73 ? 15.954 -4.782 -18.009 1.00 56.66 73 PRO A O 1
ATOM 602 N N . PHE A 1 74 ? 15.959 -6.818 -17.023 1.00 60.81 74 PHE A N 1
ATOM 603 C CA . PHE A 1 74 ? 14.829 -6.560 -16.137 1.00 60.81 74 PHE A CA 1
ATOM 604 C C . PHE A 1 74 ? 15.101 -5.259 -15.362 1.00 60.81 74 PHE A C 1
ATOM 606 O O . PHE A 1 74 ? 16.229 -5.079 -14.891 1.00 60.81 74 PHE A O 1
ATOM 613 N N . PRO A 1 75 ? 14.120 -4.351 -15.247 1.00 67.00 75 PRO A N 1
ATOM 614 C CA . PRO A 1 75 ? 14.336 -3.065 -14.608 1.00 67.00 75 PRO A CA 1
ATOM 615 C C . PRO A 1 75 ? 14.910 -3.256 -13.206 1.00 67.00 75 PRO A C 1
ATOM 617 O O . PRO A 1 75 ? 14.451 -4.091 -12.427 1.00 67.00 75 PRO A O 1
ATOM 620 N N . THR A 1 76 ? 15.949 -2.482 -12.899 1.00 73.38 76 THR A N 1
ATOM 621 C CA . THR A 1 76 ? 16.647 -2.564 -11.614 1.00 73.38 76 THR A CA 1
ATOM 622 C C . THR A 1 76 ? 15.690 -2.268 -10.458 1.00 73.38 76 THR A C 1
ATOM 624 O O . THR A 1 76 ? 15.757 -2.938 -9.435 1.00 73.38 76 THR A O 1
ATOM 627 N N . ASN A 1 77 ? 14.740 -1.353 -10.668 1.00 83.19 77 ASN A N 1
ATOM 628 C CA . ASN A 1 77 ? 13.746 -0.906 -9.693 1.00 83.19 77 ASN A CA 1
ATOM 629 C C . ASN A 1 77 ? 12.347 -1.501 -9.921 1.00 83.19 77 ASN A C 1
ATOM 631 O O . ASN A 1 77 ? 12.028 -2.011 -10.997 1.00 83.19 77 ASN A O 1
ATOM 635 N N . SER A 1 78 ? 11.500 -1.391 -8.899 1.00 86.44 78 SER A N 1
ATOM 636 C CA . SER A 1 78 ? 10.126 -1.886 -8.894 1.00 86.44 78 SER A CA 1
ATOM 637 C C . SER A 1 78 ? 9.211 -1.180 -9.902 1.00 86.44 78 SER A C 1
ATOM 639 O O . SER A 1 78 ? 9.350 0.011 -10.196 1.00 86.44 78 SER A O 1
ATOM 641 N N . ILE A 1 79 ? 8.216 -1.918 -10.403 1.00 83.94 79 ILE A N 1
ATOM 642 C CA . ILE A 1 79 ? 7.170 -1.423 -11.315 1.00 83.94 79 ILE A CA 1
ATOM 643 C C . ILE A 1 79 ? 5.797 -1.825 -10.792 1.00 83.94 79 ILE A C 1
ATOM 645 O O . ILE A 1 79 ? 5.592 -2.977 -10.415 1.00 83.94 79 ILE A O 1
ATOM 649 N N . ALA A 1 80 ? 4.834 -0.908 -10.852 1.00 85.56 80 ALA A N 1
ATOM 650 C CA . ALA A 1 80 ? 3.432 -1.192 -10.582 1.00 85.56 80 ALA A CA 1
ATOM 651 C C . ALA A 1 80 ? 2.712 -1.784 -11.804 1.00 85.56 80 ALA A C 1
ATOM 653 O O . ALA A 1 80 ? 2.752 -1.246 -12.918 1.00 85.56 80 ALA A O 1
ATOM 654 N N . LEU A 1 81 ? 1.992 -2.873 -11.560 1.00 80.00 81 LEU A N 1
ATOM 655 C CA . LEU A 1 81 ? 1.155 -3.595 -12.501 1.00 80.00 81 LEU A CA 1
ATOM 656 C C . LEU A 1 81 ? -0.314 -3.526 -12.093 1.00 80.00 81 LEU A C 1
ATOM 658 O O . LEU A 1 81 ? -0.677 -3.612 -10.920 1.00 80.00 81 LEU A O 1
ATOM 662 N N . HIS A 1 82 ? -1.168 -3.460 -13.107 1.00 76.69 82 HIS A N 1
ATOM 663 C CA . HIS A 1 82 ? -2.614 -3.506 -12.962 1.00 76.69 82 HIS A CA 1
ATOM 664 C C . HIS A 1 82 ? -3.123 -4.800 -13.602 1.00 76.69 82 HIS A C 1
ATOM 666 O O . HIS A 1 82 ? -3.031 -4.958 -14.825 1.00 76.69 82 HIS A O 1
ATOM 672 N N . PRO A 1 83 ? -3.578 -5.786 -12.815 1.00 71.88 83 PRO A N 1
ATOM 673 C CA . PRO A 1 83 ? -4.054 -7.039 -13.379 1.00 71.88 83 PRO A CA 1
ATOM 674 C C . PRO A 1 83 ? -5.338 -6.813 -14.178 1.00 71.88 83 PRO A C 1
ATOM 676 O O . PRO A 1 83 ? -6.133 -5.919 -13.888 1.00 71.88 83 PRO A O 1
ATOM 679 N N . ILE A 1 84 ? -5.583 -7.676 -15.164 1.00 69.06 84 ILE A N 1
ATOM 680 C CA . ILE A 1 84 ? -6.930 -7.771 -15.726 1.00 69.06 84 ILE A CA 1
ATOM 681 C C . ILE A 1 84 ? -7.839 -8.305 -14.620 1.00 69.06 84 ILE A C 1
ATOM 683 O O . ILE A 1 84 ? -7.583 -9.366 -14.051 1.00 69.06 84 ILE A O 1
ATOM 687 N N . ARG A 1 85 ? -8.910 -7.572 -14.325 1.00 70.44 85 ARG A N 1
ATOM 688 C CA . ARG A 1 85 ? -9.914 -7.949 -13.329 1.00 70.44 85 ARG A CA 1
ATOM 689 C C . ARG A 1 85 ? -10.859 -9.017 -13.900 1.00 70.44 85 ARG A C 1
ATOM 691 O O . ARG A 1 85 ? -12.024 -8.752 -14.159 1.00 70.44 85 ARG A O 1
ATOM 698 N N . ASN A 1 86 ? -10.327 -10.209 -14.159 1.00 69.56 86 ASN A N 1
ATOM 699 C CA . ASN A 1 86 ? -11.049 -11.343 -14.754 1.00 69.56 86 ASN A CA 1
ATOM 700 C C . ASN A 1 86 ? -11.531 -12.376 -13.722 1.00 69.56 86 ASN A C 1
ATOM 702 O O . ASN A 1 86 ? -12.165 -13.361 -14.088 1.00 69.56 86 ASN A O 1
ATOM 706 N N . ASN A 1 87 ? -11.222 -12.165 -12.442 1.00 72.38 87 ASN A N 1
ATOM 707 C CA . ASN A 1 87 ? -11.616 -13.035 -11.346 1.00 72.38 87 ASN A CA 1
ATOM 708 C C . ASN A 1 87 ? -12.382 -12.213 -10.293 1.00 72.38 87 ASN A C 1
ATOM 710 O O . ASN A 1 87 ? -11.864 -11.166 -9.881 1.00 72.38 87 ASN A O 1
ATOM 714 N N . PRO A 1 88 ? -13.551 -12.683 -9.811 1.00 67.75 88 PRO A N 1
ATOM 715 C CA . PRO A 1 88 ? -14.320 -12.019 -8.756 1.00 67.75 88 PRO A CA 1
ATOM 716 C C . PRO A 1 88 ? -13.484 -11.651 -7.524 1.00 67.75 88 PRO A C 1
ATOM 718 O O . PRO A 1 88 ? -13.676 -10.586 -6.947 1.00 67.75 88 PRO A O 1
ATOM 721 N N . ARG A 1 89 ? -12.485 -12.470 -7.167 1.00 68.50 89 ARG A N 1
ATOM 722 C CA . ARG A 1 89 ? -11.555 -12.199 -6.062 1.00 68.50 89 ARG A CA 1
ATOM 723 C C . ARG A 1 89 ? -10.726 -10.933 -6.290 1.00 68.50 89 ARG A C 1
ATOM 725 O O . ARG A 1 89 ? -10.629 -10.103 -5.393 1.00 68.50 89 ARG A O 1
ATOM 732 N N . ILE A 1 90 ? -10.156 -10.772 -7.486 1.00 63.34 90 ILE A N 1
ATOM 733 C CA . ILE A 1 90 ? -9.349 -9.592 -7.847 1.00 63.34 90 ILE A CA 1
ATOM 734 C C . ILE A 1 90 ? -10.240 -8.345 -7.903 1.00 63.34 90 ILE A C 1
ATOM 736 O O . ILE A 1 90 ? -9.824 -7.273 -7.470 1.00 63.34 90 ILE A O 1
ATOM 740 N N . VAL A 1 91 ? -11.477 -8.493 -8.391 1.00 67.62 91 VAL A N 1
ATOM 741 C CA . VAL A 1 91 ? -12.475 -7.413 -8.432 1.00 67.62 91 VAL A CA 1
ATOM 742 C C . VAL A 1 91 ? -12.848 -6.958 -7.018 1.00 67.62 91 VAL A C 1
ATOM 744 O O . VAL A 1 91 ? -12.765 -5.768 -6.723 1.00 67.62 91 VAL A O 1
ATOM 747 N N . ALA A 1 92 ? -13.218 -7.889 -6.136 1.00 68.56 92 ALA A N 1
ATOM 748 C CA . ALA A 1 92 ? -13.700 -7.589 -4.788 1.00 68.56 92 ALA A CA 1
ATOM 749 C C . ALA A 1 92 ? -12.620 -6.967 -3.889 1.00 68.56 92 ALA A C 1
ATOM 751 O O . ALA A 1 92 ? -12.907 -6.064 -3.097 1.00 68.56 92 ALA A O 1
ATOM 752 N N . GLN A 1 93 ? -11.379 -7.440 -4.030 1.00 66.94 93 GLN A N 1
ATOM 753 C CA . GLN A 1 93 ? -10.223 -6.946 -3.279 1.00 66.94 93 GLN A CA 1
ATOM 754 C C . GLN A 1 93 ? -9.589 -5.705 -3.915 1.00 66.94 93 GLN A C 1
ATOM 756 O O . GLN A 1 93 ? -8.720 -5.105 -3.298 1.00 66.94 93 GLN A O 1
ATOM 761 N N . GLN A 1 94 ? -9.998 -5.329 -5.135 1.00 76.69 94 GLN A N 1
ATOM 762 C CA . GLN A 1 94 ? -9.356 -4.275 -5.931 1.00 76.69 94 GLN A CA 1
ATOM 763 C C . GLN A 1 94 ? -7.824 -4.433 -5.959 1.00 76.69 94 GLN A C 1
ATOM 765 O O . GLN A 1 94 ? -7.073 -3.473 -5.783 1.00 76.69 94 GLN A O 1
ATOM 770 N N . GLY A 1 95 ? -7.379 -5.684 -6.120 1.00 77.62 95 GLY A N 1
ATOM 771 C CA . GLY A 1 95 ? -5.978 -6.066 -5.984 1.00 77.62 95 GLY A CA 1
ATOM 772 C C . GLY A 1 95 ? -5.127 -5.546 -7.139 1.00 77.62 95 GLY A C 1
ATOM 773 O O . GLY A 1 95 ? -5.493 -5.694 -8.308 1.00 77.62 95 GLY A O 1
ATOM 774 N N . VAL A 1 96 ? -3.976 -4.972 -6.804 1.00 82.00 96 VAL A N 1
ATOM 775 C CA . VAL A 1 96 ? -2.934 -4.519 -7.735 1.00 82.00 96 VAL A CA 1
ATOM 776 C C . VAL A 1 96 ? -1.578 -5.011 -7.236 1.00 82.00 96 VAL A C 1
ATOM 778 O O . VAL A 1 96 ? -1.456 -5.438 -6.093 1.00 82.00 96 VAL A O 1
ATOM 781 N N . PHE A 1 97 ? -0.554 -5.004 -8.085 1.00 83.50 97 PHE A N 1
ATOM 782 C CA . PHE A 1 97 ? 0.726 -5.623 -7.732 1.00 83.50 97 PHE A CA 1
ATOM 783 C C . PHE A 1 97 ? 1.888 -4.714 -8.090 1.00 83.50 97 PHE A C 1
ATOM 785 O O . PHE A 1 97 ? 1.825 -3.986 -9.076 1.00 83.50 97 PHE A O 1
ATOM 792 N N . THR A 1 98 ? 2.989 -4.809 -7.359 1.00 82.94 98 THR A N 1
ATOM 793 C CA . THR A 1 98 ? 4.291 -4.353 -7.853 1.00 82.94 98 THR A CA 1
ATOM 794 C C . THR A 1 98 ? 5.173 -5.554 -8.128 1.00 82.94 98 THR A C 1
ATOM 796 O O . THR A 1 98 ? 5.224 -6.478 -7.319 1.00 82.94 98 THR A O 1
ATOM 799 N N . VAL A 1 99 ? 5.893 -5.541 -9.246 1.00 82.75 99 VAL A N 1
ATOM 800 C CA . VAL A 1 99 ? 6.995 -6.478 -9.461 1.00 82.75 99 VAL A CA 1
ATOM 801 C C . VAL A 1 99 ? 8.259 -5.816 -8.960 1.00 82.75 99 VAL A C 1
ATOM 803 O O . VAL A 1 99 ? 8.615 -4.747 -9.459 1.00 82.75 99 VAL A O 1
ATOM 806 N N . GLN A 1 100 ? 8.921 -6.449 -7.997 1.00 81.44 100 GLN A N 1
ATOM 807 C CA . GLN A 1 100 ? 10.190 -5.948 -7.499 1.00 81.44 100 GLN A CA 1
ATOM 808 C C . GLN A 1 100 ? 11.300 -6.162 -8.521 1.00 81.44 100 GLN A C 1
ATOM 810 O O . GLN A 1 100 ? 11.382 -7.214 -9.163 1.00 81.44 100 GLN A O 1
ATOM 815 N N . GLY A 1 101 ? 12.136 -5.136 -8.660 1.00 76.12 101 GLY A N 1
ATOM 816 C CA . GLY A 1 101 ? 13.344 -5.189 -9.466 1.00 76.12 101 GLY A CA 1
ATOM 817 C C . GLY A 1 101 ? 14.453 -6.022 -8.821 1.00 76.12 101 GLY A C 1
ATOM 818 O O . GLY A 1 101 ? 14.265 -6.717 -7.819 1.00 76.12 101 GLY A O 1
ATOM 819 N N . ASN A 1 102 ? 15.644 -5.940 -9.407 1.00 71.25 102 ASN A N 1
ATOM 820 C CA . ASN A 1 102 ? 16.826 -6.674 -8.951 1.00 71.25 102 ASN A CA 1
ATOM 821 C C . ASN A 1 102 ? 17.681 -5.908 -7.924 1.00 71.25 102 ASN A C 1
ATOM 823 O O . ASN A 1 102 ? 18.774 -6.364 -7.602 1.00 71.25 102 ASN A O 1
ATOM 827 N N . THR A 1 103 ? 17.207 -4.777 -7.394 1.00 71.44 103 THR A N 1
ATOM 828 C CA . THR A 1 103 ? 17.896 -4.016 -6.332 1.00 71.44 103 THR A CA 1
ATOM 829 C C . THR A 1 103 ? 18.081 -4.808 -5.043 1.00 71.44 103 THR A C 1
ATOM 831 O O . THR A 1 103 ? 19.002 -4.507 -4.298 1.00 71.44 103 THR A O 1
ATOM 834 N N . LEU A 1 104 ? 17.217 -5.798 -4.768 1.00 74.12 104 LEU A N 1
ATOM 835 C CA . LEU A 1 104 ? 17.117 -6.509 -3.479 1.00 74.12 104 LEU A CA 1
ATOM 836 C C . LEU A 1 104 ? 16.797 -5.605 -2.275 1.00 74.12 104 LEU A C 1
ATOM 838 O O . LEU A 1 104 ? 16.728 -6.099 -1.151 1.00 74.12 104 LEU A O 1
ATOM 842 N N . GLU A 1 105 ? 16.544 -4.323 -2.517 1.00 81.19 105 GLU A N 1
ATOM 843 C CA . GLU A 1 105 ? 16.168 -3.352 -1.501 1.00 81.19 105 GLU A CA 1
ATOM 844 C C . GLU A 1 105 ? 14.646 -3.349 -1.282 1.00 81.19 105 GLU A C 1
ATOM 846 O O . GLU A 1 105 ? 13.877 -3.564 -2.226 1.00 81.19 105 GLU A O 1
ATOM 851 N N . PRO A 1 106 ? 14.186 -3.083 -0.048 1.00 84.31 106 PRO A N 1
ATOM 852 C CA . PRO A 1 106 ? 12.804 -2.710 0.227 1.00 84.31 106 PRO A CA 1
ATOM 853 C C . PRO A 1 106 ? 12.348 -1.507 -0.611 1.00 84.31 106 PRO A C 1
ATOM 855 O O . PRO A 1 106 ? 13.146 -0.625 -0.935 1.00 84.31 106 PRO A O 1
ATOM 858 N N . LEU A 1 107 ? 11.049 -1.435 -0.924 1.00 85.25 107 LEU A N 1
ATOM 859 C CA . LEU A 1 107 ? 10.504 -0.377 -1.784 1.00 85.25 107 LEU A CA 1
ATOM 860 C C . LEU A 1 107 ? 10.751 1.027 -1.207 1.00 85.25 107 LEU A C 1
ATOM 862 O O . LEU A 1 107 ? 11.027 1.955 -1.954 1.00 85.25 107 LEU A O 1
ATOM 866 N N . ASP A 1 108 ? 10.715 1.187 0.113 1.00 86.06 108 ASP A N 1
ATOM 867 C CA . ASP A 1 108 ? 11.005 2.443 0.814 1.00 86.06 108 ASP A CA 1
ATOM 868 C C . ASP A 1 108 ? 12.460 2.912 0.685 1.00 86.06 108 ASP A C 1
ATOM 870 O O . ASP A 1 108 ? 12.731 4.103 0.836 1.00 86.06 108 ASP A O 1
ATOM 874 N N . LYS A 1 109 ? 13.383 2.004 0.355 1.00 87.56 109 LYS A N 1
ATOM 875 C CA . LYS A 1 109 ? 14.801 2.306 0.127 1.00 87.56 109 LYS A CA 1
ATOM 876 C C . LYS A 1 109 ? 15.164 2.428 -1.346 1.00 87.56 109 LYS A C 1
ATOM 878 O O . LYS A 1 109 ? 16.245 2.921 -1.667 1.00 87.56 109 LYS A O 1
ATOM 883 N N . GLU A 1 110 ? 14.276 2.029 -2.251 1.00 86.19 110 GLU A N 1
ATOM 884 C CA . GLU A 1 110 ? 14.518 2.193 -3.678 1.00 86.19 110 GLU A CA 1
ATOM 885 C C . GLU A 1 110 ? 14.709 3.665 -4.062 1.00 86.19 110 GLU A C 1
ATOM 887 O O . GLU A 1 110 ? 14.125 4.579 -3.473 1.00 86.19 110 GLU A O 1
ATOM 892 N N . PHE A 1 111 ? 15.538 3.888 -5.087 1.00 88.12 111 PHE A N 1
ATOM 893 C CA . PHE A 1 111 ? 15.961 5.224 -5.513 1.00 88.12 111 PHE A CA 1
ATOM 894 C C . PHE A 1 111 ? 16.564 6.041 -4.358 1.00 88.12 111 PHE A C 1
ATOM 896 O O . PHE A 1 111 ? 16.259 7.224 -4.225 1.00 88.12 111 PHE A O 1
ATOM 903 N N . ASP A 1 112 ? 17.358 5.415 -3.486 1.00 88.31 112 ASP A N 1
ATOM 904 C CA . ASP A 1 112 ? 17.974 6.054 -2.312 1.00 88.31 112 ASP A CA 1
ATOM 905 C C . ASP A 1 112 ? 16.942 6.732 -1.385 1.00 88.31 112 ASP A C 1
ATOM 907 O O . ASP A 1 112 ? 17.159 7.820 -0.839 1.00 88.31 112 ASP A O 1
ATOM 911 N N . GLY A 1 113 ? 15.756 6.122 -1.270 1.00 88.06 113 GLY A N 1
ATOM 912 C CA . GLY A 1 113 ? 14.627 6.637 -0.491 1.00 88.06 113 GLY A CA 1
ATOM 913 C C . GLY A 1 113 ? 13.914 7.848 -1.104 1.00 88.06 113 GLY A C 1
ATOM 914 O O . GLY A 1 113 ? 13.067 8.468 -0.455 1.00 88.06 113 GLY A O 1
ATOM 915 N N . ASN A 1 114 ? 14.212 8.214 -2.358 1.00 91.19 114 ASN A N 1
ATOM 916 C CA . ASN A 1 114 ? 13.538 9.333 -3.026 1.00 91.19 114 ASN A CA 1
ATOM 917 C C . ASN A 1 114 ? 12.051 9.066 -3.290 1.00 91.19 114 ASN A C 1
ATOM 919 O O . ASN A 1 114 ? 11.300 10.021 -3.467 1.00 91.19 114 ASN A O 1
ATOM 923 N N . LEU A 1 115 ? 11.594 7.808 -3.261 1.00 90.69 115 LEU A N 1
ATOM 924 C CA . LEU A 1 115 ? 10.165 7.509 -3.393 1.00 90.69 115 LEU A CA 1
ATOM 925 C C . LEU A 1 115 ? 9.329 8.174 -2.291 1.00 90.69 115 LEU A C 1
ATOM 927 O O . LEU A 1 115 ? 8.240 8.670 -2.581 1.00 90.69 115 LEU A O 1
ATOM 931 N N . ILE A 1 116 ? 9.853 8.247 -1.064 1.00 91.12 116 ILE A N 1
ATOM 932 C CA . ILE A 1 116 ? 9.177 8.922 0.051 1.00 91.12 116 ILE A CA 1
ATOM 933 C C . ILE A 1 116 ? 9.263 10.439 -0.107 1.00 91.12 116 ILE A C 1
ATOM 935 O O . ILE A 1 116 ? 8.258 11.138 -0.003 1.00 91.12 116 ILE A O 1
ATOM 939 N N . LYS A 1 117 ? 10.454 10.956 -0.434 1.00 90.94 117 LYS A N 1
ATOM 940 C CA . LYS A 1 117 ? 10.686 12.401 -0.604 1.00 90.94 117 LYS A CA 1
ATOM 941 C C . LYS A 1 117 ? 9.817 13.015 -1.706 1.00 90.94 117 LYS A C 1
ATOM 943 O O . LYS A 1 117 ? 9.419 14.168 -1.601 1.00 90.94 117 LYS A O 1
ATOM 948 N N . GLU A 1 118 ? 9.517 12.252 -2.755 1.00 90.50 118 GLU A N 1
ATOM 949 C CA . GLU A 1 118 ? 8.721 12.700 -3.904 1.00 90.50 118 GLU A CA 1
ATOM 950 C C . GLU A 1 118 ? 7.205 12.450 -3.752 1.00 90.50 118 GLU A C 1
ATOM 952 O O . GLU A 1 118 ? 6.437 12.710 -4.690 1.00 90.50 118 GLU A O 1
ATOM 957 N N . GLY A 1 119 ? 6.752 11.921 -2.606 1.00 89.00 119 GLY A N 1
ATOM 958 C CA . GLY A 1 119 ? 5.346 11.546 -2.397 1.00 89.00 119 GLY A CA 1
ATOM 959 C C . GLY A 1 119 ? 4.876 10.509 -3.423 1.00 89.00 119 GLY A C 1
ATOM 960 O O . GLY A 1 119 ? 3.805 10.632 -4.030 1.00 89.00 119 GLY A O 1
ATOM 961 N N . ILE A 1 120 ? 5.758 9.559 -3.749 1.00 89.56 120 ILE A N 1
A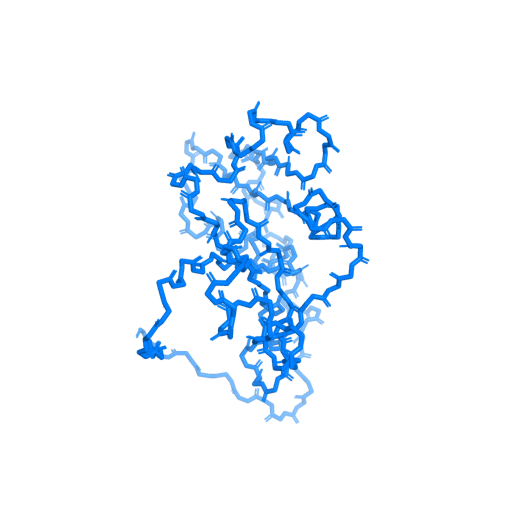TOM 962 C CA . ILE A 1 120 ? 5.433 8.373 -4.550 1.00 89.56 120 ILE A CA 1
ATOM 963 C C . ILE A 1 120 ? 5.040 7.238 -3.614 1.00 89.56 120 ILE A C 1
ATOM 965 O O . ILE A 1 120 ? 4.109 6.505 -3.930 1.00 89.56 120 ILE A O 1
ATOM 969 N N . LEU A 1 121 ? 5.726 7.112 -2.481 1.00 91.88 121 LEU A N 1
ATOM 970 C CA . LEU A 1 121 ? 5.430 6.161 -1.424 1.00 91.88 121 LEU A CA 1
ATOM 971 C C . LEU A 1 121 ? 5.232 6.926 -0.115 1.00 91.88 121 LEU A C 1
ATOM 973 O O . LEU A 1 121 ? 6.096 7.694 0.287 1.00 91.88 121 LEU A O 1
ATOM 977 N N . GLU A 1 122 ? 4.117 6.705 0.562 1.00 90.44 122 GLU A N 1
ATOM 978 C CA . GLU A 1 122 ? 3.781 7.387 1.809 1.00 90.44 122 GLU A CA 1
ATOM 979 C C . GLU A 1 122 ? 3.444 6.366 2.890 1.00 90.44 122 GLU A C 1
ATOM 981 O O . GLU A 1 122 ? 2.784 5.359 2.627 1.00 90.44 122 GLU A O 1
ATOM 986 N N . LYS A 1 123 ? 3.912 6.625 4.111 1.00 91.56 123 LYS A N 1
ATOM 987 C CA . LYS A 1 123 ? 3.612 5.820 5.293 1.00 91.56 123 LYS A CA 1
ATOM 988 C C . LYS A 1 123 ? 2.617 6.583 6.159 1.00 91.56 123 LYS A C 1
ATOM 990 O O . LYS A 1 123 ? 2.872 7.726 6.529 1.00 91.56 123 LYS A O 1
ATOM 995 N N . ILE A 1 124 ? 1.508 5.939 6.488 1.00 90.69 124 ILE A N 1
ATOM 996 C CA . ILE A 1 124 ? 0.460 6.473 7.351 1.00 90.69 124 ILE A CA 1
ATOM 997 C C . ILE A 1 124 ? 0.446 5.642 8.624 1.00 90.69 124 ILE A C 1
ATOM 999 O O . ILE A 1 124 ? 0.069 4.472 8.603 1.00 90.69 124 ILE A O 1
ATOM 1003 N N . ASP A 1 125 ? 0.847 6.262 9.728 1.00 92.50 125 ASP A N 1
ATOM 1004 C CA . ASP A 1 125 ? 0.772 5.664 11.055 1.00 92.50 125 ASP A CA 1
ATOM 1005 C C . ASP A 1 125 ? -0.524 6.116 11.738 1.00 92.50 125 ASP A C 1
ATOM 1007 O O . ASP A 1 125 ? -0.797 7.310 11.878 1.00 92.50 125 ASP A O 1
ATOM 1011 N N . ILE A 1 126 ? -1.343 5.148 12.137 1.00 91.75 126 ILE A N 1
ATOM 1012 C CA . ILE A 1 126 ? -2.618 5.354 12.818 1.00 91.75 126 ILE A CA 1
ATOM 1013 C C . ILE A 1 126 ? -2.439 4.936 14.274 1.00 91.75 126 ILE A C 1
ATOM 1015 O O . ILE A 1 126 ? -2.250 3.763 14.582 1.00 91.75 126 ILE A O 1
ATOM 1019 N N . ASP A 1 127 ? -2.509 5.915 15.168 1.00 92.56 127 ASP A N 1
ATOM 1020 C CA . ASP A 1 127 ? -2.386 5.728 16.614 1.00 92.56 127 ASP A CA 1
ATOM 1021 C C . ASP A 1 127 ? -3.493 4.815 17.178 1.00 92.56 127 ASP A C 1
ATOM 1023 O O . ASP A 1 127 ? -4.641 4.867 16.726 1.00 92.56 127 ASP A O 1
ATOM 1027 N N . ALA A 1 128 ? -3.160 4.019 18.200 1.00 91.19 128 ALA A N 1
ATOM 1028 C CA . ALA A 1 128 ? -4.078 3.111 18.887 1.00 91.19 128 ALA A CA 1
ATOM 1029 C C . ALA A 1 128 ? -5.354 3.801 19.401 1.00 91.19 128 ALA A C 1
ATOM 1031 O O . ALA A 1 128 ? -6.420 3.184 19.428 1.00 91.19 128 ALA A O 1
ATOM 1032 N N . LYS A 1 129 ? -5.305 5.103 19.715 1.00 92.50 12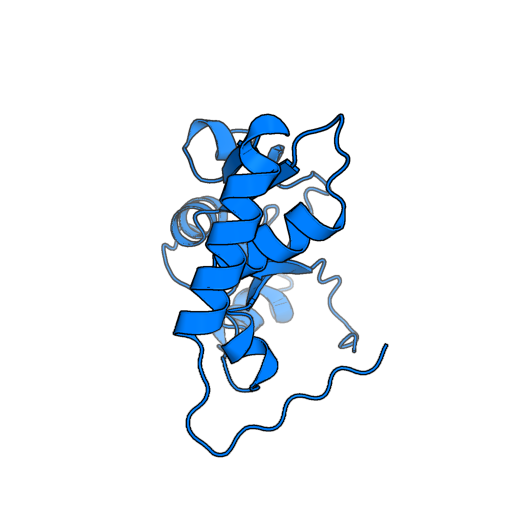9 LYS A N 1
ATOM 1033 C CA . LYS A 1 129 ? -6.492 5.874 20.123 1.00 92.50 129 LYS A CA 1
ATOM 1034 C C . LYS A 1 129 ? -7.608 5.904 19.070 1.00 92.50 129 LYS A C 1
ATOM 1036 O O . LYS A 1 129 ? -8.768 6.073 19.432 1.00 92.50 129 LYS A O 1
ATOM 1041 N N . TYR A 1 130 ? -7.283 5.712 17.788 1.00 93.56 130 TYR A N 1
ATOM 1042 C CA . TYR A 1 130 ? -8.253 5.700 16.686 1.00 93.56 130 TYR A CA 1
ATOM 1043 C C . TYR A 1 130 ? -8.843 4.311 16.402 1.00 93.56 130 TYR A C 1
ATOM 1045 O O . TYR A 1 130 ? -9.600 4.147 15.445 1.00 93.56 130 TYR A O 1
ATOM 1053 N N . LYS A 1 131 ? -8.538 3.295 17.220 1.00 91.19 131 LYS A N 1
ATOM 1054 C CA . LYS A 1 131 ? -9.014 1.915 17.023 1.00 91.19 131 LYS A CA 1
ATOM 1055 C C . LYS A 1 131 ? -10.536 1.818 16.895 1.00 91.19 131 LYS A C 1
ATOM 1057 O O . LYS A 1 131 ? -11.053 1.094 16.040 1.00 91.19 131 LYS A O 1
ATOM 1062 N N . LYS A 1 132 ? -11.265 2.590 17.706 1.00 91.94 132 LYS A N 1
ATOM 1063 C CA . LYS A 1 132 ? -12.731 2.646 17.640 1.00 91.94 132 LYS A CA 1
ATOM 1064 C C . LYS A 1 132 ? -13.220 3.269 16.331 1.00 91.94 132 LYS A C 1
ATOM 1066 O O . LYS A 1 132 ? -14.112 2.711 15.699 1.00 91.94 132 LYS A O 1
ATOM 1071 N N . ASP A 1 133 ? -12.610 4.371 15.905 1.00 94.19 133 ASP A N 1
ATOM 1072 C CA . ASP A 1 133 ? -12.989 5.070 14.672 1.00 94.19 133 ASP A CA 1
ATOM 1073 C C . ASP A 1 133 ? -12.734 4.204 13.436 1.00 94.19 133 ASP A C 1
ATOM 1075 O O . ASP A 1 133 ? -13.568 4.147 12.534 1.00 94.19 133 ASP A O 1
ATOM 1079 N N . VAL A 1 134 ? -11.623 3.462 13.419 1.00 92.69 134 VAL A N 1
ATOM 1080 C CA . VAL A 1 134 ? -11.340 2.494 12.353 1.00 92.69 134 VAL A CA 1
ATOM 1081 C C . VAL A 1 134 ? -12.368 1.368 12.331 1.00 92.69 134 VAL A C 1
ATOM 1083 O O . VAL A 1 134 ? -12.842 1.014 11.254 1.00 92.69 134 VAL A O 1
ATOM 1086 N N . SER A 1 135 ? -12.751 0.834 13.491 1.00 90.75 135 SER A N 1
ATOM 1087 C CA . SER A 1 135 ? -13.767 -0.225 13.566 1.00 90.75 135 SER A CA 1
ATOM 1088 C C . SER A 1 135 ? -15.103 0.254 12.985 1.00 90.75 135 SER A C 1
ATOM 1090 O O . SER A 1 135 ? -15.668 -0.404 12.115 1.00 90.75 135 SER A O 1
ATOM 1092 N N . ILE A 1 136 ? -15.543 1.458 13.369 1.00 93.50 136 ILE A N 1
ATOM 1093 C CA . ILE A 1 136 ? -16.761 2.088 12.836 1.00 93.50 136 ILE A CA 1
ATOM 1094 C C . ILE A 1 136 ? -16.644 2.316 11.324 1.00 93.50 136 ILE A C 1
ATOM 1096 O O . ILE A 1 136 ? -17.570 2.013 10.573 1.00 93.50 136 ILE A O 1
ATOM 1100 N N . PHE A 1 137 ? -15.508 2.836 10.851 1.00 93.25 137 PHE A N 1
ATOM 1101 C CA . PHE A 1 137 ? -15.282 3.048 9.423 1.00 93.25 137 PHE A CA 1
ATOM 1102 C C . PHE A 1 137 ? -15.385 1.736 8.635 1.00 93.25 137 PHE A C 1
ATOM 1104 O O . PHE A 1 137 ? -16.023 1.701 7.581 1.00 93.25 137 PHE A O 1
ATOM 1111 N N . LEU A 1 138 ? -14.789 0.653 9.143 1.00 91.12 138 LEU A N 1
ATOM 1112 C CA . LEU A 1 138 ? -14.848 -0.659 8.506 1.00 91.12 138 LEU A CA 1
ATOM 1113 C C . LEU A 1 138 ? -16.284 -1.199 8.471 1.00 91.12 138 LEU A C 1
ATOM 1115 O O . LEU A 1 138 ? -16.728 -1.625 7.405 1.00 91.12 138 LEU A O 1
ATOM 1119 N N . GLU A 1 139 ? -17.038 -1.100 9.566 1.00 89.81 139 GLU A N 1
ATOM 1120 C CA . GLU A 1 139 ? -18.457 -1.484 9.613 1.00 89.81 139 GLU A CA 1
ATOM 1121 C C . GLU A 1 139 ? -19.297 -0.715 8.583 1.00 89.81 139 GLU A C 1
ATOM 1123 O O . GLU A 1 139 ? -20.014 -1.319 7.781 1.00 89.81 139 GLU A O 1
ATOM 1128 N N . LEU A 1 140 ? -19.154 0.612 8.527 1.00 89.38 140 LEU A N 1
ATOM 1129 C CA . LEU A 1 140 ? -19.847 1.449 7.543 1.00 89.38 140 LEU A CA 1
ATOM 1130 C C . LEU A 1 140 ? -19.447 1.089 6.107 1.00 89.38 140 LEU A C 1
ATOM 1132 O O . LEU A 1 140 ? -20.296 1.033 5.216 1.00 89.38 140 LEU A O 1
ATOM 1136 N N . SER A 1 141 ? -18.165 0.795 5.875 1.00 84.38 141 SER A N 1
ATOM 1137 C CA . SER A 1 141 ? -17.662 0.404 4.556 1.00 84.38 141 SER A CA 1
ATOM 1138 C C . SER A 1 141 ? -18.213 -0.944 4.077 1.00 84.38 141 SER A C 1
ATOM 1140 O O . SER A 1 141 ? -18.346 -1.148 2.870 1.00 84.38 141 SER A O 1
ATOM 1142 N N . LEU A 1 142 ? -18.560 -1.845 5.003 1.00 73.19 142 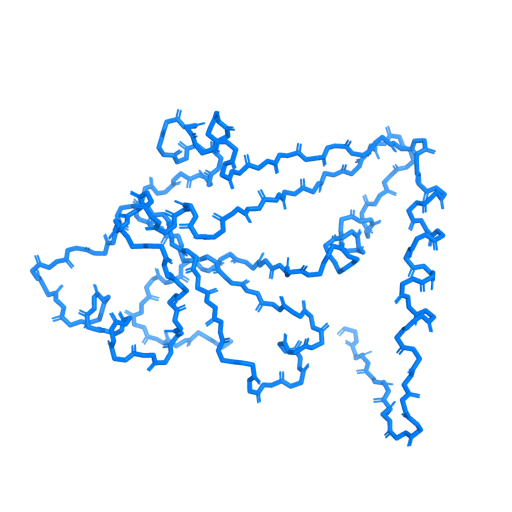LEU A N 1
ATOM 1143 C CA . LEU A 1 142 ? -19.197 -3.131 4.715 1.00 73.19 142 LEU A CA 1
ATOM 1144 C C . LEU A 1 142 ? -20.702 -2.974 4.478 1.00 73.19 142 LEU A C 1
ATOM 1146 O O . LEU A 1 142 ? -21.237 -3.591 3.561 1.00 73.19 142 LEU A O 1
ATOM 1150 N N . LEU A 1 143 ? -21.376 -2.105 5.237 1.00 65.94 143 LEU A N 1
ATOM 1151 C CA . LEU A 1 143 ? -22.803 -1.808 5.054 1.00 65.94 143 LEU A CA 1
ATOM 1152 C C . LEU A 1 143 ? -23.094 -1.158 3.695 1.00 65.94 143 LEU A C 1
ATOM 1154 O O . LEU A 1 143 ? -24.086 -1.483 3.045 1.00 65.94 143 LEU A O 1
ATOM 1158 N N . LEU A 1 144 ? -22.193 -0.296 3.217 1.00 58.81 144 LEU A N 1
ATOM 1159 C CA . LEU A 1 144 ? -22.266 0.283 1.871 1.00 58.81 144 LEU A CA 1
ATOM 1160 C C . LEU A 1 144 ? -21.984 -0.736 0.750 1.00 58.81 144 LEU A C 1
ATOM 1162 O O . LEU A 1 144 ? -22.251 -0.445 -0.414 1.00 58.81 144 LEU A O 1
ATOM 1166 N N . ARG A 1 145 ? -21.469 -1.928 1.083 1.00 55.34 145 ARG A N 1
ATOM 1167 C CA . ARG A 1 145 ? -21.279 -3.062 0.163 1.00 55.34 145 ARG A CA 1
ATOM 1168 C C . ARG A 1 145 ? -22.401 -4.104 0.268 1.00 55.34 145 ARG A C 1
ATOM 1170 O O . ARG A 1 145 ? -22.180 -5.246 -0.132 1.00 55.34 145 ARG A O 1
ATOM 1177 N N . SER A 1 146 ? -23.577 -3.745 0.799 1.00 38.50 146 SER A N 1
ATOM 1178 C CA . SER A 1 146 ? -24.716 -4.670 0.855 1.00 38.50 146 SER A CA 1
ATOM 1179 C C . SER A 1 146 ? -24.969 -5.285 -0.534 1.00 38.50 146 SER A C 1
ATOM 1181 O O . SER A 1 146 ? -25.072 -4.542 -1.518 1.00 38.50 146 SER A O 1
ATOM 1183 N N . PRO A 1 147 ? -24.997 -6.623 -0.645 1.00 42.19 147 PRO A N 1
ATOM 1184 C CA . PRO A 1 147 ? -25.063 -7.304 -1.925 1.00 42.19 147 PRO A CA 1
ATOM 1185 C C . PRO A 1 147 ? -26.449 -7.116 -2.546 1.00 42.19 147 PRO A C 1
ATOM 1187 O O . PRO A 1 147 ? -27.470 -7.149 -1.856 1.00 42.19 147 PRO A O 1
ATOM 1190 N N . ASN A 1 148 ? -26.500 -6.987 -3.873 1.00 36.22 148 ASN A N 1
ATOM 1191 C CA . ASN A 1 148 ? -27.723 -7.338 -4.591 1.00 36.22 148 ASN A CA 1
ATOM 1192 C C . ASN A 1 148 ? -28.115 -8.774 -4.185 1.00 36.22 148 ASN A C 1
ATOM 1194 O O . ASN A 1 148 ? -27.224 -9.611 -4.011 1.00 36.22 148 ASN A O 1
ATOM 1198 N N . PRO A 1 149 ? -29.411 -9.079 -4.008 1.00 31.94 149 PRO A N 1
ATOM 1199 C CA . PRO A 1 149 ? -29.851 -10.396 -3.561 1.00 31.94 149 PRO A CA 1
ATOM 1200 C C . PRO A 1 149 ? -29.426 -11.449 -4.596 1.00 31.94 149 PRO A C 1
ATOM 1202 O O . PRO A 1 149 ? -30.024 -11.550 -5.664 1.00 31.94 149 PRO A O 1
ATOM 1205 N N . GLY A 1 150 ? -28.355 -12.192 -4.300 1.00 38.22 150 GLY A N 1
ATOM 1206 C CA . GLY A 1 150 ? -27.780 -13.183 -5.214 1.00 38.22 150 GLY A CA 1
ATOM 1207 C C . GLY A 1 150 ? -26.400 -13.730 -4.831 1.00 38.22 150 GLY A C 1
ATOM 1208 O O . GLY A 1 150 ? -26.113 -14.879 -5.159 1.00 38.22 150 GLY A O 1
ATOM 1209 N N . ASP A 1 151 ? -25.572 -12.983 -4.095 1.00 32.44 151 ASP A N 1
ATOM 1210 C CA . ASP A 1 151 ? -24.185 -13.399 -3.839 1.00 32.44 151 ASP A CA 1
ATOM 1211 C C . ASP A 1 151 ? -24.002 -14.000 -2.434 1.00 32.44 151 ASP A C 1
ATOM 1213 O O . ASP A 1 151 ? -24.024 -13.305 -1.417 1.00 32.44 151 ASP A O 1
ATOM 1217 N N . PHE A 1 152 ? -23.817 -15.322 -2.378 1.00 30.41 152 PHE A N 1
ATOM 1218 C CA . PHE A 1 152 ? -23.472 -16.059 -1.161 1.00 30.41 152 PHE A CA 1
ATOM 1219 C C . PHE A 1 152 ? -21.974 -15.926 -0.841 1.00 30.41 152 PHE A C 1
ATOM 1221 O O . PHE A 1 152 ? -21.117 -16.223 -1.674 1.00 30.41 152 PHE A O 1
ATOM 1228 N N . CYS A 1 153 ? -21.657 -15.545 0.399 1.00 28.33 153 CYS A N 1
ATOM 1229 C CA . CYS A 1 153 ? -20.298 -15.530 0.940 1.00 28.33 153 CYS A CA 1
ATOM 1230 C C . CYS A 1 153 ? -19.931 -16.892 1.551 1.00 28.33 153 CYS A C 1
ATOM 1232 O O . CYS A 1 153 ? -20.619 -17.375 2.449 1.00 28.33 153 CYS A O 1
ATOM 1234 N N . PHE A 1 154 ? -18.798 -17.465 1.136 1.00 23.61 154 PHE A N 1
ATOM 1235 C CA . PHE A 1 154 ? -18.085 -18.497 1.893 1.00 23.61 154 PHE A CA 1
ATOM 1236 C C . PHE A 1 154 ? -16.585 -18.185 1.881 1.00 23.61 154 PHE A C 1
ATOM 1238 O O . PHE A 1 154 ? -16.009 -17.931 0.822 1.00 23.61 154 PHE A O 1
ATOM 1245 N N . VAL A 1 155 ? -15.954 -18.212 3.054 1.00 27.34 155 VAL A N 1
ATOM 1246 C CA . VAL A 1 155 ? -14.496 -18.157 3.228 1.00 27.34 155 VAL A CA 1
ATOM 1247 C C . VAL A 1 155 ? -14.125 -19.366 4.089 1.00 27.34 155 VAL A C 1
ATOM 1249 O O . VAL A 1 155 ? -14.517 -19.388 5.255 1.00 27.34 155 VAL A O 1
ATOM 1252 N N . PRO A 1 156 ? -13.447 -20.399 3.558 1.00 26.06 156 PRO A N 1
ATOM 1253 C CA . PRO A 1 156 ? -12.863 -21.427 4.402 1.00 26.06 156 PRO A CA 1
ATOM 1254 C C . PRO A 1 156 ? -11.531 -20.938 4.991 1.00 26.06 156 PRO A C 1
ATOM 1256 O O . PRO A 1 156 ? -10.838 -20.132 4.367 1.00 26.06 156 PRO A O 1
ATOM 1259 N N . GLN A 1 157 ? -11.267 -21.433 6.206 1.00 34.34 157 GLN A N 1
ATOM 1260 C CA . GLN A 1 157 ? -10.132 -21.153 7.098 1.00 34.34 157 GLN A CA 1
ATOM 1261 C C . GLN A 1 157 ? -8.761 -21.214 6.420 1.00 34.34 157 GLN A C 1
ATOM 1263 O O . GLN A 1 157 ? -8.559 -22.107 5.564 1.00 34.34 157 GLN A O 1
#

Foldseek 3Di:
DDDPDDPWPKDKDAPDPLLQLVVQLVPDDLQFWTKGKDADQQVQQCVQPVGSDAAEPPDPVVCVQDPPDPPHDFTQAKHKHQYDPPDPVCVVRNMTIIGGHVVPDDNCCPPNNVCPVVVRMDMDTGGSVCSVVSVVVSVVVVVVPPDDPPDDDDDDD

InterPro domains:
  IPR014966 FRG domain [PF08867] (1-30)

Radius of gyration: 18.09 Å; chains: 1; bounding box: 49×34×48 Å

Sequence (157 aa):
MQHHGVKTRLLDWTESFATALFFASSSWDDNNGITIWMLNPLKLNKKTIGGSHFYTTHKERYREKIAKNTETPFPTNSIALHPIRNNPRIVAQQGVFTVQGNTLEPLDKEFDGNLIKEGILEKIDIDAKYKKDVSIFLELSLLLRSPNPGDFCFVPQ

Organism: NCBI:txid670482

Secondary structure (DSSP, 8-state):
---TT----EEEEES-HHHHHHHHHTT--TTS-EEEEEE-HHHHHHHHHS--SPEETTSHHHHHHHHS-SSSPPPSS-EEEE----SHHHHHHTEEEEE--TT-S-GGGGGGGHHHHTTSEEEEEE-GGGHHHHHHHHHHHHHTTPPPTT-------